Protein AF-A0A7C7R905-F1 (afdb_monomer_lite)

Secondary structure (DSSP, 8-state):
-BS-GGGGT-----TT--B----TT-----STTHHHHHHHHTT-----S--HHHH----------

pLDDT: mean 86.82, std 4.53, range [76.06, 96.31]

Structure (mmCIF, N/CA/C/O backbone):
data_AF-A0A7C7R905-F1
#
_entry.id   AF-A0A7C7R905-F1
#
loop_
_atom_site.group_PDB
_atom_site.id
_atom_site.type_symbol
_atom_site.label_atom_id
_atom_site.label_alt_id
_atom_site.label_comp_id
_atom_site.label_asym_id
_atom_site.label_entity_id
_atom_site.label_seq_id
_atom_site.pdbx_PDB_ins_code
_atom_site.Cartn_x
_atom_site.Cartn_y
_atom_site.Cartn_z
_atom_site.occupancy
_atom_site.B_iso_or_equiv
_atom_site.auth_seq_id
_atom_site.auth_comp_id
_atom_site.auth_asym_id
_atom_site.auth_atom_id
_atom_site.pdbx_PDB_model_num
ATOM 1 N N . MET A 1 1 ? 4.412 -10.829 -10.520 1.00 79.31 1 MET A N 1
ATOM 2 C CA . MET A 1 1 ? 3.443 -9.880 -11.110 1.00 79.31 1 MET A CA 1
ATOM 3 C C . MET A 1 1 ? 2.072 -10.524 -11.083 1.00 79.31 1 MET A C 1
ATOM 5 O O . MET A 1 1 ? 2.002 -11.745 -11.151 1.00 79.31 1 MET A O 1
ATOM 9 N N . ILE A 1 2 ? 1.009 -9.737 -10.932 1.00 86.69 2 ILE A N 1
ATOM 10 C CA . ILE A 1 2 ? -0.365 -10.248 -11.028 1.00 86.69 2 ILE A CA 1
ATOM 11 C C . ILE A 1 2 ? -0.783 -10.237 -12.499 1.00 86.69 2 ILE A C 1
ATOM 13 O O . ILE A 1 2 ? -0.848 -9.172 -13.104 1.00 86.69 2 ILE A O 1
ATOM 17 N N . GLU A 1 3 ? -1.076 -11.411 -13.055 1.00 84.88 3 GLU A N 1
ATOM 18 C CA . GLU A 1 3 ? -1.430 -11.567 -14.475 1.00 84.88 3 GLU A CA 1
ATOM 19 C C . GLU A 1 3 ? -2.875 -11.154 -14.777 1.00 84.88 3 GLU A C 1
ATOM 21 O O . GLU A 1 3 ? -3.151 -10.538 -15.802 1.00 84.88 3 GLU A O 1
ATOM 26 N N . ASN A 1 4 ? -3.808 -11.457 -13.868 1.00 88.12 4 ASN A N 1
ATOM 27 C CA . ASN A 1 4 ? -5.213 -11.088 -14.011 1.00 88.12 4 ASN A CA 1
ATOM 28 C C . ASN A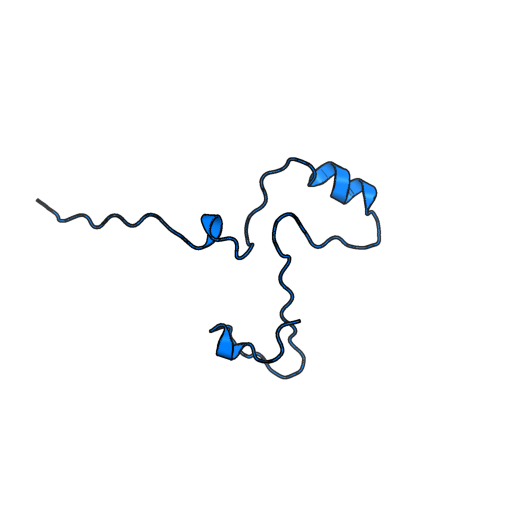 1 4 ? -5.690 -10.285 -12.786 1.00 88.12 4 ASN A C 1
ATOM 30 O O . ASN A 1 4 ? -6.117 -10.881 -11.792 1.00 88.12 4 ASN A O 1
ATOM 34 N N . PRO A 1 5 ? -5.649 -8.938 -12.843 1.00 90.56 5 PRO A N 1
ATOM 35 C CA . PRO A 1 5 ? -6.040 -8.062 -11.734 1.00 90.56 5 PRO A CA 1
ATOM 36 C C . PRO A 1 5 ? -7.472 -8.299 -11.235 1.00 90.56 5 PRO A C 1
ATOM 38 O O . PRO A 1 5 ? -7.742 -8.181 -10.039 1.00 90.56 5 PRO A O 1
ATOM 41 N N . ARG A 1 6 ? -8.387 -8.718 -12.123 1.00 90.75 6 ARG A N 1
ATOM 42 C CA . ARG A 1 6 ? -9.795 -8.950 -11.764 1.00 90.75 6 ARG A CA 1
ATOM 43 C C . ARG A 1 6 ? -9.971 -10.084 -10.758 1.00 90.75 6 ARG A C 1
ATOM 45 O O . ARG A 1 6 ? -10.864 -9.991 -9.920 1.00 90.75 6 ARG A O 1
ATOM 52 N N . ASN A 1 7 ? -9.104 -11.101 -10.781 1.00 92.62 7 ASN A N 1
ATOM 53 C CA . ASN A 1 7 ? -9.137 -12.198 -9.802 1.00 92.62 7 ASN A CA 1
ATOM 54 C C . ASN A 1 7 ? -8.919 -11.693 -8.367 1.00 92.62 7 ASN A C 1
ATOM 56 O O . ASN A 1 7 ? -9.396 -12.301 -7.415 1.00 92.62 7 ASN A O 1
ATOM 60 N N . PHE A 1 8 ? -8.243 -10.553 -8.226 1.00 88.75 8 PHE A N 1
ATOM 61 C CA . PHE A 1 8 ? -7.939 -9.902 -6.954 1.00 88.75 8 PHE A CA 1
ATOM 62 C C . PHE A 1 8 ? -8.836 -8.688 -6.691 1.00 88.75 8 PHE A C 1
ATOM 64 O O . PHE A 1 8 ? -8.565 -7.913 -5.780 1.00 88.75 8 PHE A O 1
ATOM 71 N N . ARG A 1 9 ? -9.902 -8.504 -7.488 1.00 91.12 9 ARG A N 1
ATOM 72 C CA . ARG A 1 9 ? -10.793 -7.329 -7.439 1.00 91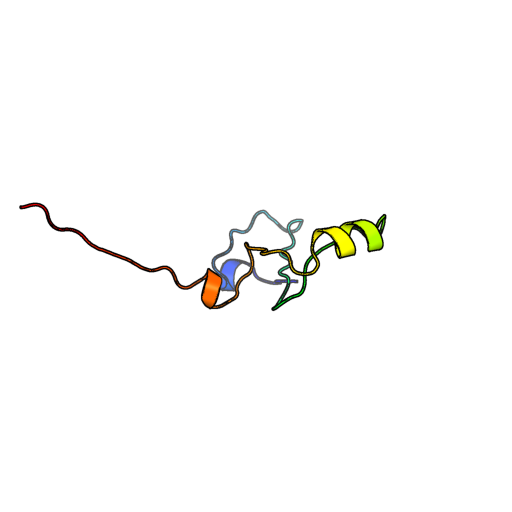.12 9 ARG A CA 1
ATOM 73 C C . ARG A 1 9 ? -10.054 -5.998 -7.630 1.00 91.12 9 ARG A C 1
ATOM 75 O O . ARG A 1 9 ? -10.540 -4.952 -7.208 1.00 91.12 9 ARG A O 1
ATOM 82 N N . LEU A 1 10 ? -8.898 -6.034 -8.288 1.00 89.31 10 LEU A N 1
ATOM 83 C CA . LEU A 1 10 ? -8.156 -4.843 -8.669 1.00 89.31 10 LEU A CA 1
ATOM 84 C C . LEU A 1 10 ? -8.704 -4.291 -9.993 1.00 89.31 10 LEU A C 1
ATOM 86 O O . LEU A 1 10 ? -9.153 -5.067 -10.849 1.00 89.31 10 LEU A O 1
ATOM 90 N N . PRO A 1 11 ? -8.674 -2.962 -10.186 1.00 90.31 11 PRO A N 1
ATOM 91 C CA . PRO A 1 11 ? -9.062 -2.354 -11.451 1.00 90.31 11 PRO A CA 1
ATOM 92 C C . PRO A 1 11 ? -8.158 -2.824 -12.601 1.00 90.31 11 PRO A C 1
ATOM 94 O O . PRO A 1 11 ? -7.036 -3.281 -12.404 1.00 90.31 11 PRO A O 1
ATOM 97 N N . SER A 1 12 ? -8.659 -2.729 -13.831 1.00 88.00 12 SER A N 1
ATOM 98 C CA . SER A 1 12 ? -7.887 -3.034 -15.036 1.00 88.00 12 SER A CA 1
ATOM 99 C C . SER A 1 12 ? -7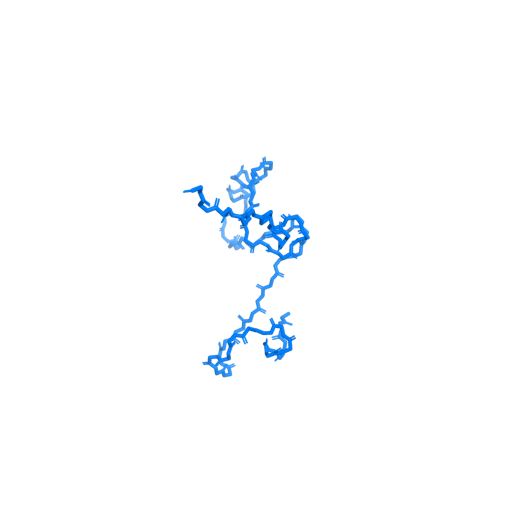.786 -1.766 -15.872 1.00 88.00 12 SER A C 1
ATOM 101 O O . SER A 1 12 ? -8.789 -1.298 -16.405 1.00 88.00 12 SER A O 1
ATOM 103 N N . PHE A 1 13 ? -6.581 -1.199 -15.948 1.00 82.94 13 PHE A N 1
ATOM 104 C CA . PHE A 1 13 ? -6.312 0.073 -16.630 1.00 82.94 13 PHE A CA 1
ATOM 105 C C . PHE A 1 13 ? -5.702 -0.106 -18.038 1.00 82.94 13 PHE A C 1
ATOM 107 O O . PHE A 1 13 ? -5.240 0.856 -18.643 1.00 82.94 13 PHE A O 1
ATOM 114 N N . GLY A 1 14 ? -5.739 -1.329 -18.585 1.00 79.31 14 GLY A N 1
ATOM 115 C CA . GLY A 1 14 ? -5.170 -1.695 -19.889 1.00 79.31 14 GLY A CA 1
ATOM 116 C C . GLY A 1 14 ? -3.908 -2.561 -19.781 1.00 79.31 14 GLY A C 1
ATOM 117 O O . GLY A 1 14 ? -3.452 -2.889 -18.688 1.00 79.31 14 GLY A O 1
ATOM 118 N N . THR A 1 15 ? -3.338 -2.952 -20.924 1.00 76.75 15 THR A N 1
ATOM 119 C CA . THR A 1 15 ? -2.211 -3.906 -21.028 1.00 76.75 15 THR A CA 1
ATOM 120 C C . THR A 1 15 ? -0.869 -3.363 -20.525 1.00 76.75 15 THR A C 1
ATOM 122 O O . THR A 1 15 ? 0.057 -4.138 -20.318 1.00 76.75 15 THR A O 1
ATOM 125 N N . ALA A 1 16 ? -0.746 -2.047 -20.335 1.00 81.88 16 ALA A N 1
ATOM 126 C CA . ALA A 1 16 ? 0.486 -1.396 -19.881 1.00 81.88 16 ALA A CA 1
ATOM 127 C C . ALA A 1 16 ? 0.596 -1.282 -18.347 1.00 81.88 16 ALA A C 1
ATOM 129 O O . ALA A 1 16 ? 1.574 -0.739 -17.837 1.00 81.88 16 ALA A O 1
ATOM 130 N N . THR A 1 17 ? -0.402 -1.759 -17.598 1.00 84.62 17 THR A N 1
ATOM 131 C CA . THR A 1 17 ? -0.427 -1.646 -16.137 1.00 84.62 17 THR A CA 1
ATOM 132 C C . THR A 1 17 ? -0.042 -2.964 -15.483 1.00 84.62 17 THR A C 1
ATOM 134 O O . THR A 1 17 ? -0.739 -3.964 -15.629 1.00 84.62 17 THR A O 1
ATOM 137 N N . ASN A 1 18 ? 1.038 -2.941 -14.701 1.00 86.50 18 ASN A N 1
ATOM 138 C CA . ASN A 1 18 ? 1.485 -4.080 -13.908 1.00 86.50 18 ASN A CA 1
ATOM 139 C C . ASN A 1 18 ? 1.214 -3.841 -12.424 1.00 86.50 18 ASN A C 1
ATOM 141 O O . ASN A 1 18 ? 1.552 -2.787 -11.888 1.00 86.50 18 ASN A O 1
ATOM 145 N N . TYR A 1 19 ? 0.679 -4.858 -11.750 1.00 88.56 19 TYR A N 1
ATOM 146 C CA . TYR A 1 19 ? 0.595 -4.888 -10.294 1.00 88.56 19 TYR A CA 1
ATOM 147 C C . TYR A 1 19 ? 1.727 -5.747 -9.734 1.00 88.56 19 TYR A C 1
ATOM 149 O O . TYR A 1 19 ? 1.907 -6.915 -10.110 1.00 88.56 19 TYR A O 1
ATOM 157 N N . ILE A 1 20 ? 2.487 -5.154 -8.819 1.00 87.81 20 ILE A N 1
ATOM 158 C CA . ILE A 1 20 ? 3.560 -5.807 -8.077 1.00 87.81 20 ILE A CA 1
ATOM 159 C C . ILE A 1 20 ? 3.273 -5.568 -6.600 1.00 87.81 20 ILE A C 1
ATOM 161 O O . ILE A 1 20 ? 2.970 -4.450 -6.198 1.00 87.81 20 ILE A O 1
ATOM 165 N N . ILE A 1 21 ? 3.325 -6.637 -5.814 1.00 86.69 21 ILE A N 1
ATOM 166 C CA . ILE A 1 21 ? 3.039 -6.614 -4.384 1.00 86.69 21 ILE A CA 1
ATOM 167 C C . ILE A 1 21 ? 4.245 -7.220 -3.681 1.00 86.69 21 ILE A C 1
ATOM 169 O O . ILE A 1 21 ? 4.703 -8.298 -4.071 1.00 86.69 21 ILE A O 1
ATOM 173 N N . ALA A 1 22 ? 4.772 -6.511 -2.687 1.00 85.75 22 ALA A N 1
ATOM 174 C CA . ALA A 1 22 ? 5.794 -7.053 -1.812 1.00 85.75 22 ALA A CA 1
ATOM 175 C C . ALA A 1 22 ? 5.116 -7.968 -0.785 1.00 85.75 22 ALA A C 1
ATOM 177 O O . ALA A 1 22 ? 4.029 -7.660 -0.294 1.00 85.75 22 ALA A O 1
ATOM 178 N N . LYS A 1 23 ? 5.710 -9.132 -0.528 1.00 80.19 23 LYS A N 1
ATOM 179 C CA . LYS A 1 23 ? 5.195 -10.084 0.460 1.00 80.19 23 LYS A CA 1
ATOM 180 C C . LYS A 1 23 ? 5.895 -9.850 1.790 1.00 80.19 23 LYS A C 1
ATOM 182 O O . LYS A 1 23 ? 7.059 -9.477 1.780 1.00 80.19 23 LYS A O 1
ATOM 187 N N . GLU A 1 24 ? 5.215 -10.157 2.889 1.00 82.00 24 GLU A N 1
ATOM 188 C CA . GLU A 1 24 ? 5.825 -10.222 4.225 1.00 82.00 24 GLU A CA 1
ATOM 189 C C . GLU A 1 24 ? 6.608 -8.941 4.576 1.00 82.00 24 GLU A C 1
ATOM 191 O O . GLU A 1 24 ? 6.042 -7.852 4.511 1.00 82.00 24 GLU A O 1
ATOM 196 N N . ASP A 1 25 ? 7.886 -9.055 4.939 1.00 78.88 25 ASP A N 1
ATOM 197 C CA . ASP A 1 25 ? 8.773 -7.955 5.332 1.00 78.88 25 ASP A CA 1
ATOM 198 C C . ASP A 1 25 ? 9.588 -7.369 4.162 1.00 78.88 25 ASP A C 1
ATOM 200 O O . ASP A 1 25 ? 10.517 -6.579 4.363 1.00 78.88 25 ASP A O 1
ATOM 204 N N . TYR A 1 26 ? 9.233 -7.715 2.921 1.00 83.69 26 TYR A N 1
ATOM 205 C CA . TYR A 1 26 ? 9.867 -7.160 1.731 1.00 83.69 26 TYR A CA 1
ATOM 206 C C . TYR A 1 26 ? 9.275 -5.791 1.385 1.00 83.69 26 TYR A C 1
ATOM 208 O O . TYR A 1 26 ? 8.085 -5.528 1.545 1.00 83.69 26 TYR A O 1
ATOM 216 N N . TYR A 1 27 ? 10.107 -4.919 0.822 1.00 83.62 27 TYR A N 1
ATOM 217 C CA . TYR A 1 27 ? 9.713 -3.601 0.333 1.00 83.62 27 TYR A CA 1
ATOM 218 C C . TYR A 1 27 ? 10.457 -3.275 -0.965 1.00 83.62 27 TYR A C 1
ATOM 220 O O . TYR A 1 27 ? 11.553 -3.777 -1.224 1.00 83.62 27 TYR A O 1
ATOM 228 N N . PHE A 1 28 ? 9.849 -2.444 -1.811 1.00 85.38 28 PHE A N 1
ATOM 229 C CA . PHE A 1 28 ? 10.466 -2.024 -3.067 1.00 85.38 28 PHE A CA 1
ATOM 230 C C . PHE A 1 28 ? 11.369 -0.817 -2.836 1.00 85.38 28 PHE A C 1
ATOM 232 O O . PHE A 1 28 ? 10.932 0.208 -2.317 1.00 85.38 28 PHE A O 1
ATOM 239 N N . VAL A 1 29 ? 12.622 -0.930 -3.268 1.00 87.50 29 VAL A N 1
ATOM 240 C CA . VAL A 1 29 ? 13.586 0.173 -3.283 1.00 87.50 29 VAL A CA 1
ATOM 241 C C . VAL A 1 29 ? 14.127 0.372 -4.685 1.00 87.50 29 VAL A C 1
ATOM 243 O O . VAL A 1 29 ? 14.241 -0.576 -5.465 1.00 87.50 29 VAL A O 1
ATOM 246 N N . TYR A 1 30 ? 14.492 1.610 -5.002 1.00 84.06 30 TYR A N 1
ATOM 247 C CA . TYR A 1 30 ? 15.244 1.874 -6.217 1.00 84.06 30 TYR A CA 1
ATOM 248 C C . TYR A 1 30 ? 16.663 1.298 -6.082 1.00 84.06 30 TYR A C 1
ATOM 250 O O . TYR A 1 30 ? 17.265 1.419 -5.012 1.00 84.06 30 TYR A O 1
ATOM 258 N N . PRO A 1 31 ? 17.230 0.699 -7.149 1.00 79.62 31 PRO A N 1
ATOM 259 C CA . PRO A 1 31 ? 18.584 0.139 -7.101 1.00 79.62 31 PRO A CA 1
ATOM 260 C C . PRO A 1 31 ? 19.638 1.1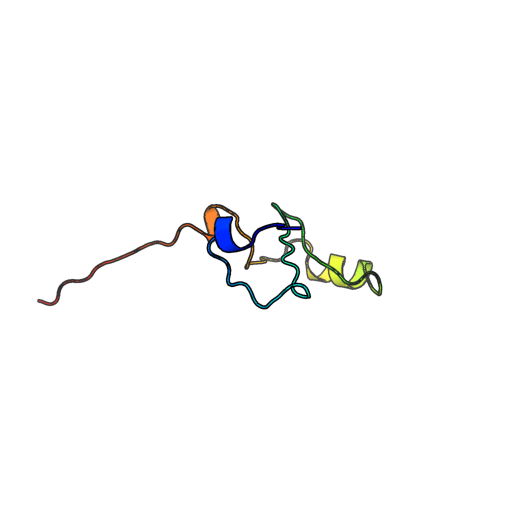96 -6.759 1.00 79.62 31 PRO A C 1
ATOM 262 O O . PRO A 1 31 ? 20.613 0.935 -6.055 1.00 79.62 31 PRO A O 1
ATOM 265 N N . THR A 1 32 ? 19.427 2.421 -7.239 1.00 90.38 32 THR A N 1
ATOM 266 C CA . THR A 1 32 ? 20.237 3.581 -6.881 1.00 90.38 32 THR A CA 1
ATOM 267 C C . THR A 1 32 ? 19.973 3.950 -5.424 1.00 90.38 32 THR A C 1
ATOM 269 O O . THR A 1 32 ? 18.859 4.338 -5.084 1.00 90.38 32 THR A O 1
ATOM 272 N N . GLY A 1 33 ? 20.992 3.859 -4.569 1.00 86.38 33 GLY A N 1
ATOM 273 C CA . GLY A 1 33 ? 20.881 4.267 -3.165 1.00 86.38 33 GLY A CA 1
ATOM 274 C C . GLY A 1 33 ? 20.351 3.190 -2.214 1.00 86.38 33 GLY A C 1
ATOM 275 O O . GLY A 1 33 ? 19.856 3.536 -1.145 1.00 86.38 33 GLY A O 1
ATOM 276 N N . PHE A 1 34 ? 20.480 1.898 -2.552 1.00 88.88 34 PHE A N 1
ATOM 277 C CA . PHE A 1 34 ? 20.022 0.774 -1.716 1.00 88.88 34 PHE A CA 1
ATOM 278 C C . PHE A 1 34 ? 20.318 0.951 -0.214 1.00 88.88 34 PHE A C 1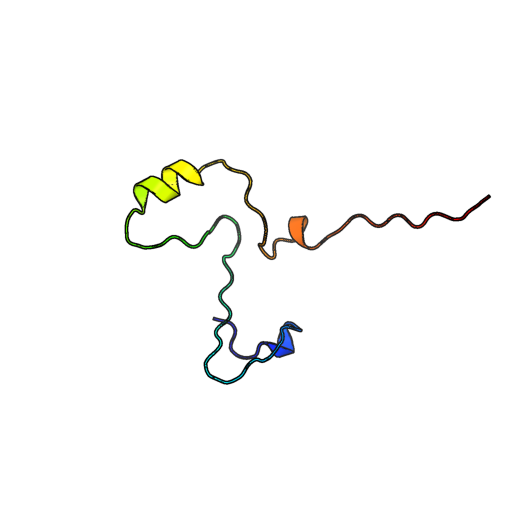
ATOM 280 O O . PHE A 1 34 ? 19.402 0.883 0.598 1.00 88.88 34 PHE A O 1
ATOM 287 N N . HIS A 1 35 ? 21.566 1.257 0.163 1.00 89.81 35 HIS A N 1
ATOM 288 C CA . HIS A 1 35 ? 21.954 1.410 1.573 1.00 89.81 35 HIS A CA 1
ATOM 289 C C . HIS A 1 35 ? 21.271 2.580 2.292 1.00 89.81 35 HIS A C 1
ATOM 291 O O . HIS A 1 35 ? 21.104 2.540 3.509 1.00 89.81 35 HIS A O 1
ATOM 297 N N . GLU A 1 36 ? 20.909 3.645 1.579 1.00 90.62 36 GLU A N 1
ATOM 298 C CA . GLU A 1 36 ? 20.161 4.759 2.164 1.00 90.62 36 GLU A CA 1
ATOM 299 C C . GLU A 1 36 ? 18.731 4.327 2.495 1.00 90.62 36 GLU A C 1
ATOM 301 O O . GLU A 1 36 ? 18.277 4.517 3.624 1.00 90.62 36 GLU A O 1
ATOM 306 N N . TYR A 1 37 ? 18.059 3.680 1.539 1.00 90.00 37 TYR A N 1
ATOM 307 C CA . TYR A 1 37 ? 16.709 3.158 1.731 1.00 90.00 37 TYR A CA 1
ATOM 308 C C . TYR A 1 37 ? 16.671 2.048 2.783 1.00 90.00 37 TYR A C 1
ATOM 310 O O . TYR A 1 37 ? 15.792 2.052 3.639 1.00 90.00 37 TYR A O 1
ATOM 318 N N . GLU A 1 38 ? 17.655 1.149 2.789 1.00 88.56 38 GLU A N 1
ATOM 319 C CA . GLU A 1 38 ? 17.798 0.117 3.814 1.00 88.56 38 GLU A CA 1
ATOM 320 C C . GLU A 1 38 ? 17.889 0.743 5.211 1.00 88.56 38 GLU A C 1
ATOM 322 O O . GLU A 1 38 ? 17.126 0.370 6.097 1.00 88.56 38 GLU A O 1
ATOM 327 N N . ARG A 1 39 ? 18.769 1.737 5.414 1.00 90.31 39 ARG A N 1
ATOM 328 C CA . ARG A 1 39 ? 18.871 2.438 6.707 1.00 90.31 39 ARG A CA 1
ATOM 329 C C . ARG A 1 39 ? 17.573 3.141 7.096 1.00 90.31 39 ARG A C 1
ATOM 331 O O . ARG A 1 39 ? 17.257 3.195 8.278 1.00 90.31 39 ARG A O 1
ATOM 338 N N . LYS A 1 40 ? 16.844 3.692 6.123 1.00 89.50 40 LYS A N 1
ATOM 339 C CA . LYS A 1 40 ? 15.583 4.406 6.352 1.00 89.50 40 LYS A CA 1
ATOM 340 C C . LYS A 1 40 ? 14.440 3.469 6.748 1.00 89.50 40 LYS A C 1
ATOM 342 O O . LYS A 1 40 ? 13.636 3.833 7.602 1.00 89.50 40 LYS A O 1
ATOM 347 N N . TYR A 1 41 ? 14.345 2.302 6.114 1.00 87.56 41 TYR A N 1
ATOM 348 C CA . TYR A 1 41 ? 13.207 1.397 6.282 1.00 87.56 41 TYR A CA 1
ATOM 349 C C . TYR A 1 41 ? 13.444 0.298 7.319 1.00 87.56 41 TYR A C 1
ATOM 351 O O . TYR A 1 41 ? 12.482 -0.202 7.906 1.00 87.56 41 TYR A O 1
ATOM 359 N N . ARG A 1 42 ? 14.700 -0.065 7.597 1.00 86.88 42 ARG A N 1
ATOM 360 C CA . ARG A 1 42 ? 15.039 -1.105 8.574 1.00 86.88 42 ARG A CA 1
ATOM 361 C C . ARG A 1 42 ? 14.477 -0.764 9.957 1.00 86.88 42 ARG A C 1
ATOM 363 O O . ARG A 1 42 ? 14.841 0.243 10.554 1.00 86.88 42 ARG A O 1
ATOM 370 N N . GLY A 1 43 ? 13.609 -1.638 10.470 1.00 85.81 43 GLY A N 1
ATOM 371 C CA . GLY A 1 43 ? 12.972 -1.486 11.784 1.00 85.81 43 GLY A CA 1
ATOM 372 C C . GLY A 1 43 ? 11.902 -0.391 11.853 1.00 85.81 43 GLY A C 1
ATOM 373 O O . GLY A 1 43 ? 11.372 -0.128 12.929 1.00 85.81 43 GLY A O 1
ATOM 374 N N . SER A 1 44 ? 11.578 0.248 10.728 1.00 89.00 44 SER A N 1
ATOM 375 C CA . SER A 1 44 ? 10.459 1.184 10.647 1.00 89.00 44 SER A CA 1
ATOM 376 C C . SER A 1 44 ? 9.133 0.433 10.496 1.00 89.00 44 SER A C 1
ATOM 378 O O . SER A 1 44 ? 9.090 -0.669 9.952 1.00 89.00 44 SER A O 1
ATOM 380 N N . PHE A 1 45 ? 8.041 1.049 10.946 1.00 85.31 45 PHE A N 1
ATOM 381 C CA . PHE A 1 45 ? 6.699 0.544 10.679 1.00 85.31 45 PHE A CA 1
ATOM 382 C C . PHE A 1 45 ? 6.275 0.967 9.270 1.00 85.31 45 PHE A C 1
ATOM 384 O O . PHE A 1 45 ? 6.094 2.158 9.009 1.00 85.31 45 PHE A O 1
ATOM 391 N N . GLN A 1 46 ? 6.159 -0.001 8.365 1.00 84.38 46 GLN A N 1
ATOM 392 C CA . GLN A 1 46 ? 5.654 0.200 7.008 1.00 84.38 46 GLN A CA 1
ATOM 393 C C . GLN A 1 46 ? 4.238 -0.365 6.901 1.00 84.38 46 GLN A C 1
ATOM 395 O O . GLN A 1 46 ? 3.891 -1.314 7.599 1.00 84.38 46 GLN A O 1
ATOM 400 N N . HIS A 1 47 ? 3.428 0.239 6.036 1.00 84.81 47 HIS A N 1
ATOM 401 C CA . HIS A 1 47 ? 2.063 -0.193 5.757 1.00 84.81 47 HIS A CA 1
ATOM 402 C C . HIS A 1 47 ? 1.754 -0.051 4.258 1.00 84.81 47 HIS A C 1
ATOM 404 O O . HIS A 1 47 ? 2.475 0.627 3.523 1.00 84.81 47 HIS A O 1
ATOM 410 N N . GLY A 1 48 ? 0.645 -0.629 3.807 1.00 82.69 48 GLY A N 1
ATOM 411 C CA . GLY A 1 48 ? 0.261 -0.726 2.397 1.00 82.69 48 GLY A CA 1
ATOM 412 C C . GLY A 1 48 ? 0.551 -2.094 1.771 1.00 82.69 48 GLY A C 1
ATOM 413 O O . GLY A 1 48 ? 0.456 -2.230 0.549 1.00 82.69 48 GLY A O 1
ATOM 414 N N . GLY A 1 49 ? 0.908 -3.090 2.583 1.00 81.81 49 GLY A N 1
ATOM 415 C CA . GLY A 1 49 ? 0.992 -4.487 2.184 1.00 81.81 49 GLY A CA 1
ATOM 416 C C . GLY A 1 49 ? -0.376 -5.179 2.173 1.00 81.81 49 GLY A C 1
ATOM 417 O O . GLY A 1 49 ? -1.429 -4.566 2.338 1.00 81.81 49 GLY A O 1
ATOM 418 N N . ILE A 1 50 ? -0.350 -6.490 1.930 1.00 81.50 50 ILE A N 1
ATOM 419 C CA . ILE A 1 50 ? -1.537 -7.367 1.920 1.00 81.50 50 ILE A CA 1
ATOM 420 C C . ILE A 1 50 ? -1.491 -8.403 3.053 1.00 81.50 50 ILE A C 1
ATOM 422 O O . ILE A 1 50 ? -2.095 -9.472 2.942 1.00 81.50 50 ILE A O 1
ATOM 426 N N . SER A 1 51 ? -0.721 -8.120 4.109 1.00 84.31 51 SER A N 1
ATOM 427 C CA . SER A 1 51 ? -0.668 -8.961 5.308 1.00 84.31 51 SER A CA 1
ATOM 428 C C . SER A 1 51 ? -2.049 -9.047 5.973 1.00 84.31 51 SER A C 1
ATOM 430 O O . SER A 1 51 ? -2.907 -8.182 5.774 1.00 84.31 51 SER A O 1
ATOM 432 N N . MET A 1 52 ? -2.307 -10.103 6.750 1.00 85.56 52 MET A N 1
ATOM 433 C CA . MET A 1 52 ? -3.612 -10.257 7.410 1.00 85.56 52 MET A CA 1
ATOM 434 C C . MET A 1 52 ? -3.871 -9.114 8.393 1.00 85.56 52 MET A C 1
ATOM 436 O O . MET A 1 52 ? -4.991 -8.615 8.483 1.00 85.56 52 MET A O 1
ATOM 440 N N . GLU A 1 53 ? -2.822 -8.677 9.077 1.00 84.69 53 GLU A N 1
ATOM 441 C CA . GLU A 1 53 ? -2.810 -7.585 10.041 1.00 84.69 53 GLU A CA 1
ATOM 442 C C . GLU A 1 53 ? -3.192 -6.240 9.405 1.00 84.69 53 GLU A C 1
ATOM 444 O O . GLU A 1 53 ? -3.805 -5.4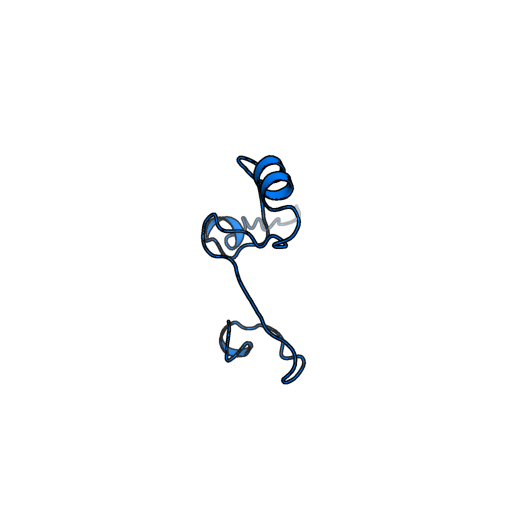06 10.066 1.00 84.69 53 GLU A O 1
ATOM 449 N N . GLU A 1 54 ? -2.875 -6.031 8.124 1.00 85.75 54 GLU A N 1
ATOM 450 C CA . GLU A 1 54 ? -3.246 -4.820 7.379 1.00 85.75 54 GLU A CA 1
ATOM 451 C C . GLU A 1 54 ? -4.625 -4.916 6.716 1.00 85.75 54 GLU A C 1
ATOM 453 O O . GLU A 1 54 ? -5.286 -3.900 6.497 1.00 85.75 54 GLU A O 1
ATOM 458 N N . MET A 1 55 ? -5.069 -6.131 6.384 1.00 87.44 55 MET A N 1
ATOM 459 C CA . MET A 1 55 ? -6.338 -6.363 5.688 1.00 87.44 55 MET A CA 1
ATOM 460 C C . MET A 1 55 ? -7.535 -6.495 6.642 1.00 87.44 55 MET A C 1
ATOM 462 O O . MET A 1 55 ? -8.669 -6.212 6.246 1.00 87.44 55 MET A O 1
ATOM 466 N N . ILE A 1 56 ? -7.319 -6.940 7.883 1.00 92.31 56 ILE A N 1
ATOM 467 C CA . ILE A 1 56 ? -8.374 -7.120 8.888 1.00 92.31 56 ILE A CA 1
ATOM 468 C C . ILE A 1 56 ? -8.555 -5.818 9.673 1.00 92.31 56 ILE A C 1
ATOM 470 O O . ILE A 1 56 ? -7.711 -5.434 10.477 1.00 92.31 56 ILE A O 1
ATOM 474 N N . LEU A 1 57 ? -9.698 -5.156 9.479 1.00 92.19 57 LEU A N 1
ATOM 475 C CA . LEU A 1 57 ? -10.025 -3.903 10.159 1.00 92.19 57 LEU A CA 1
ATOM 476 C C . LEU A 1 57 ? -11.041 -4.127 11.288 1.00 92.19 57 LEU A C 1
ATOM 478 O O . LEU A 1 57 ? -12.051 -4.806 11.071 1.00 92.19 57 LEU A O 1
ATOM 482 N N . PRO A 1 58 ? -10.840 -3.531 12.480 1.00 92.94 58 PRO A N 1
ATOM 483 C CA . PRO A 1 58 ? -11.867 -3.529 13.510 1.00 92.94 58 PRO A CA 1
ATOM 484 C C . PRO A 1 58 ? -13.070 -2.703 13.038 1.00 92.94 58 PRO A C 1
ATOM 486 O O . PRO A 1 58 ? -12.923 -1.578 12.561 1.00 92.94 58 PRO A O 1
ATOM 489 N N . LEU A 1 59 ? -14.273 -3.251 13.201 1.00 96.31 59 LEU A N 1
ATOM 490 C CA . LEU A 1 59 ? -15.525 -2.582 12.859 1.00 96.31 59 LEU A CA 1
ATOM 491 C C . LEU A 1 59 ? -16.380 -2.414 14.115 1.00 96.31 59 LEU A C 1
ATOM 493 O O . LEU A 1 59 ? -16.695 -3.388 14.796 1.00 96.31 59 LEU A O 1
ATOM 497 N N . ALA A 1 60 ? -16.808 -1.182 14.381 1.00 95.50 60 ALA A N 1
ATOM 498 C CA . ALA A 1 60 ? -17.790 -0.873 15.411 1.00 95.50 60 ALA A CA 1
ATOM 499 C C . ALA A 1 60 ? -19.028 -0.238 14.768 1.00 95.50 60 ALA A C 1
ATOM 501 O O . ALA A 1 60 ? -18.918 0.700 13.982 1.00 95.50 60 ALA A O 1
ATOM 502 N N . VAL A 1 61 ? -20.213 -0.744 15.119 1.00 96.19 61 VAL A N 1
ATOM 503 C CA . VAL A 1 61 ? -21.501 -0.197 14.672 1.00 96.19 61 VAL A CA 1
ATOM 504 C C . VAL A 1 61 ? -22.201 0.416 15.877 1.00 96.19 61 VAL A C 1
ATOM 506 O O . VAL A 1 61 ? -22.580 -0.291 16.809 1.00 96.19 61 VAL A O 1
ATOM 509 N N . MET A 1 62 ? -22.373 1.737 15.864 1.00 95.12 62 MET A N 1
ATOM 510 C CA . MET A 1 62 ? -23.050 2.467 16.937 1.00 95.12 62 MET A CA 1
ATOM 511 C C . MET A 1 62 ? -24.529 2.655 16.606 1.00 95.12 62 MET A C 1
ATOM 513 O O . MET A 1 62 ? -24.892 2.907 15.458 1.00 95.12 62 MET A O 1
ATOM 517 N N . ARG A 1 63 ? -25.388 2.560 17.624 1.00 92.88 63 ARG A N 1
ATOM 518 C CA . ARG A 1 63 ? -26.804 2.925 17.520 1.00 92.88 63 ARG A CA 1
ATOM 519 C C . ARG A 1 63 ? -27.062 4.163 18.380 1.00 92.88 63 ARG A C 1
ATOM 521 O O . ARG A 1 63 ? -26.596 4.181 19.522 1.00 92.88 63 ARG A O 1
ATOM 528 N N . PRO A 1 64 ? -27.751 5.188 17.851 1.00 85.94 64 PRO A N 1
ATOM 529 C CA . PRO A 1 64 ? -28.113 6.364 18.631 1.00 85.94 64 PRO A CA 1
ATOM 530 C C . PRO A 1 64 ? -29.058 5.983 19.780 1.00 85.94 64 PRO A C 1
ATOM 532 O O . PRO A 1 64 ? -29.795 4.999 19.682 1.00 85.94 64 PRO A O 1
ATOM 535 N N . LYS A 1 65 ? -28.991 6.757 20.866 1.00 76.06 65 LYS A N 1
ATOM 536 C CA . LYS A 1 65 ? -29.962 6.722 21.965 1.00 76.06 65 LYS A CA 1
ATOM 537 C C . LYS A 1 65 ? -31.117 7.665 21.677 1.00 76.06 65 LYS A C 1
ATOM 539 O O . LYS A 1 65 ? -30.837 8.743 21.108 1.00 76.06 65 LYS A O 1
#

Foldseek 3Di:
DDPDCVVVVHDDPDPPDDDDADPDLDDDDDPPPVVVVCVVSPPDDDDDHPDPVNVDDDDDDDDDD

Sequence (65 aa):
MIENPRNFRLPSFGTATNYIIAKEDYYFVYPTGFHEYERKYRGSFQHGGISMEEMILPLAVMRPK

Radius of gyration: 17.18 Å; chains: 1; bounding box: 52×19×43 Å